Protein AF-A0A6C1QSA9-F1 (afdb_monomer_lite)

Foldseek 3Di:
DPPPDDDDDDDDPPDDQDPPGPCVVVVVVLVVCCVPPQLSVDVPPRHDQAPLVVVVVVVVVVLCQQQPQAPDPVGRPHGNCVVVVHDNVVVVVVVVCVVVDDDECVRDPDDPSVVCSLQQVDDRVVDDDGDDHDPRSND

Secondary structure (DSSP, 8-state):
----PPP-----TTS--STTSTTHHHHHHHHHHHHH-HHHH-TTT---S-HHHHHHHHHHHHHHHHHTSEEETTEEEEEHHHHTT--HHHHHHHHHHHTTS---TTT----HHHHHHHTT-PPPTT--SPPP--GGGG-

Structure (mmCIF, N/CA/C/O backbone):
data_AF-A0A6C1QSA9-F1
#
_entry.id   AF-A0A6C1QSA9-F1
#
loop_
_atom_site.group_PDB
_atom_site.id
_atom_site.type_symbol
_atom_site.label_atom_id
_atom_site.label_alt_id
_atom_site.label_comp_id
_atom_site.label_asym_id
_atom_site.label_entity_id
_atom_site.label_seq_id
_atom_site.pdbx_PDB_ins_code
_atom_site.Cartn_x
_atom_site.Cartn_y
_atom_site.Cartn_z
_atom_site.occupancy
_atom_site.B_iso_or_equiv
_atom_site.auth_seq_id
_atom_site.auth_comp_id
_atom_site.auth_asym_id
_atom_site.auth_atom_id
_atom_site.pdbx_PDB_model_num
ATOM 1 N N . MET A 1 1 ? -13.469 -31.357 -4.393 1.00 41.44 1 MET A N 1
ATOM 2 C CA . MET A 1 1 ? -13.402 -30.783 -3.031 1.00 41.44 1 MET A CA 1
ATOM 3 C C . MET A 1 1 ? -11.932 -30.643 -2.667 1.00 41.44 1 MET A C 1
ATOM 5 O O . MET A 1 1 ? -11.228 -31.644 -2.718 1.00 41.44 1 MET A O 1
ATOM 9 N N . ALA A 1 2 ? -11.431 -29.427 -2.428 1.00 48.50 2 ALA A N 1
ATOM 10 C CA . ALA A 1 2 ? -10.032 -29.232 -2.038 1.00 48.50 2 ALA A CA 1
ATOM 11 C C . ALA A 1 2 ? -9.798 -29.901 -0.673 1.00 48.50 2 ALA A C 1
ATOM 13 O O . ALA A 1 2 ? -10.603 -29.725 0.235 1.00 48.50 2 ALA A O 1
ATOM 14 N N . SER A 1 3 ? -8.733 -30.692 -0.539 1.00 67.19 3 SER A N 1
ATOM 15 C CA . SER A 1 3 ? -8.507 -31.650 0.556 1.00 67.19 3 SER A CA 1
ATOM 16 C C . SER A 1 3 ? -8.324 -31.044 1.958 1.00 67.19 3 SER A C 1
ATOM 18 O O . SER A 1 3 ? -8.014 -31.782 2.886 1.00 67.19 3 SER A O 1
ATOM 20 N N . GLY A 1 4 ? -8.502 -29.730 2.139 1.00 66.38 4 GLY A N 1
ATOM 21 C CA . GLY A 1 4 ? -8.438 -29.061 3.444 1.00 66.38 4 GLY A CA 1
ATOM 22 C C . GLY A 1 4 ? -7.086 -29.172 4.157 1.00 66.38 4 GLY A C 1
ATOM 23 O O . GLY A 1 4 ? -6.997 -28.888 5.347 1.00 66.38 4 GLY A O 1
ATOM 24 N N . ARG A 1 5 ? -6.030 -29.611 3.462 1.00 78.19 5 ARG A N 1
ATOM 25 C CA . ARG A 1 5 ? -4.706 -29.828 4.052 1.00 78.19 5 ARG A CA 1
ATOM 26 C C . ARG A 1 5 ? -3.886 -28.548 3.972 1.00 78.19 5 ARG A C 1
ATOM 28 O O . ARG A 1 5 ? -3.631 -28.038 2.885 1.00 78.19 5 ARG A O 1
ATOM 35 N N . ILE A 1 6 ? -3.464 -28.056 5.131 1.00 82.56 6 ILE A N 1
ATOM 36 C CA . ILE A 1 6 ? -2.491 -26.970 5.256 1.00 82.56 6 ILE A CA 1
ATOM 37 C C . ILE A 1 6 ? -1.098 -27.603 5.231 1.00 82.56 6 ILE A C 1
ATOM 39 O O . ILE A 1 6 ? -0.792 -28.453 6.066 1.00 82.56 6 ILE A O 1
ATOM 43 N N . LEU A 1 7 ? -0.262 -27.198 4.274 1.00 84.12 7 LEU A N 1
ATOM 44 C CA . LEU A 1 7 ? 1.151 -27.564 4.243 1.00 84.12 7 LEU A CA 1
ATOM 45 C C . LEU A 1 7 ? 1.942 -26.501 5.010 1.00 84.12 7 LEU A C 1
ATOM 47 O O . LEU A 1 7 ? 1.934 -25.329 4.641 1.00 84.12 7 LEU A O 1
ATOM 51 N N . HIS A 1 8 ? 2.600 -26.906 6.093 1.00 86.38 8 HIS A N 1
ATOM 52 C CA . HIS A 1 8 ? 3.510 -26.033 6.824 1.00 86.38 8 HIS A CA 1
ATOM 53 C C . HIS A 1 8 ? 4.917 -26.170 6.243 1.00 86.38 8 HIS A C 1
ATOM 55 O O . HIS A 1 8 ? 5.532 -27.231 6.339 1.00 86.38 8 HIS A O 1
ATOM 61 N N . GLU A 1 9 ? 5.428 -25.092 5.656 1.00 86.12 9 GLU A N 1
ATOM 62 C CA . GLU A 1 9 ? 6.791 -25.020 5.135 1.00 86.12 9 GLU A CA 1
ATOM 63 C C . GLU A 1 9 ? 7.651 -24.126 6.032 1.00 86.12 9 GLU A C 1
ATOM 65 O O . GLU A 1 9 ? 7.317 -22.969 6.293 1.00 86.12 9 GLU A O 1
ATOM 70 N N . CYS A 1 10 ? 8.786 -24.648 6.501 1.00 90.06 10 CYS A N 1
ATOM 71 C CA . CYS A 1 10 ? 9.751 -23.887 7.288 1.00 90.06 10 CYS A CA 1
ATOM 72 C C . CYS A 1 10 ? 10.987 -23.568 6.447 1.00 90.06 10 CYS A C 1
ATOM 74 O O . CYS A 1 10 ? 11.691 -24.464 5.989 1.00 90.06 10 CYS A O 1
ATOM 76 N N . THR A 1 11 ? 11.301 -22.283 6.305 1.00 89.12 11 THR A N 1
ATOM 77 C CA . THR A 1 11 ? 12.552 -21.828 5.688 1.00 89.12 11 THR A CA 1
ATOM 78 C C . THR A 1 11 ? 13.518 -21.390 6.786 1.00 89.12 11 THR A C 1
ATOM 80 O O . THR A 1 11 ? 13.187 -20.530 7.602 1.00 89.12 11 THR A O 1
ATOM 83 N N . SER A 1 12 ? 14.718 -21.976 6.826 1.00 89.69 12 SER A N 1
ATOM 84 C CA . SER A 1 12 ? 15.724 -21.621 7.835 1.00 89.69 12 SER A CA 1
ATOM 85 C C . SER A 1 12 ? 16.155 -20.158 7.702 1.00 89.69 12 SER A C 1
ATOM 87 O O . SER A 1 12 ? 16.489 -19.685 6.616 1.00 89.69 12 SER A O 1
ATOM 89 N N . SER A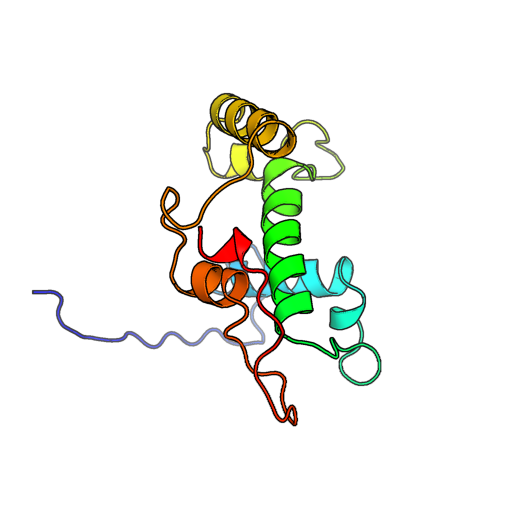 1 13 ? 16.232 -19.454 8.832 1.00 83.62 13 SER A N 1
ATOM 90 C CA . SER A 1 13 ? 16.651 -18.047 8.895 1.00 83.62 13 SER A CA 1
ATOM 91 C C . SER A 1 13 ? 18.109 -17.811 8.485 1.00 83.62 13 SER A C 1
ATOM 93 O O . SER A 1 13 ? 18.489 -16.669 8.223 1.00 83.62 13 SER A O 1
ATOM 95 N N . ARG A 1 14 ? 18.923 -18.876 8.415 1.00 87.62 14 ARG A N 1
ATOM 96 C CA . ARG A 1 14 ? 20.325 -18.834 7.968 1.00 87.62 14 ARG A CA 1
ATOM 97 C C . ARG A 1 14 ? 20.479 -18.926 6.450 1.00 87.62 14 ARG A C 1
ATOM 99 O O . ARG A 1 14 ? 21.577 -18.704 5.948 1.00 87.62 14 ARG A O 1
ATOM 106 N N . GLN A 1 15 ? 19.422 -19.280 5.718 1.00 89.75 15 GLN A N 1
ATOM 107 C CA . GLN A 1 15 ? 19.494 -19.355 4.262 1.00 89.75 15 GLN A CA 1
ATOM 108 C C . GLN A 1 15 ? 19.715 -17.973 3.645 1.00 89.75 15 GLN A C 1
ATOM 110 O O . GLN A 1 15 ? 19.251 -16.950 4.155 1.00 89.75 15 GLN A O 1
ATOM 115 N N . ALA A 1 16 ? 20.410 -17.947 2.508 1.00 89.69 16 ALA A N 1
ATOM 116 C CA . ALA A 1 16 ? 20.663 -16.712 1.785 1.00 89.69 16 ALA A CA 1
ATOM 117 C C . ALA A 1 16 ? 19.339 -16.052 1.356 1.00 89.69 16 ALA A C 1
ATOM 119 O O . ALA A 1 16 ? 18.434 -16.702 0.828 1.00 89.69 16 ALA A O 1
ATOM 120 N N . ARG A 1 17 ? 19.229 -14.734 1.565 1.00 87.19 17 ARG A N 1
ATOM 121 C CA . ARG A 1 17 ? 18.060 -13.926 1.174 1.00 87.19 17 ARG A CA 1
ATOM 122 C C . ARG A 1 17 ? 18.147 -13.529 -0.302 1.00 87.19 17 ARG A C 1
ATOM 124 O O . ARG A 1 17 ? 18.315 -12.356 -0.630 1.00 87.19 17 ARG A O 1
ATOM 131 N N . THR A 1 18 ? 18.090 -14.521 -1.184 1.00 89.75 18 THR A N 1
ATOM 132 C CA . THR A 1 18 ? 18.079 -14.342 -2.644 1.00 89.75 18 THR A CA 1
ATOM 133 C C . THR A 1 18 ? 16.652 -14.420 -3.194 1.00 89.75 18 THR A C 1
ATOM 135 O O . THR A 1 18 ? 15.722 -14.749 -2.462 1.00 89.75 18 THR A O 1
ATOM 138 N N . ALA A 1 19 ? 16.471 -14.137 -4.488 1.00 86.94 19 ALA A N 1
ATOM 139 C CA . ALA A 1 19 ? 15.175 -14.276 -5.164 1.00 86.94 19 ALA A CA 1
ATOM 140 C C . ALA A 1 19 ? 14.643 -15.722 -5.191 1.00 86.94 19 ALA A C 1
ATOM 142 O O . ALA A 1 19 ? 13.444 -15.921 -5.333 1.00 86.94 19 ALA A O 1
ATOM 143 N N . ALA A 1 20 ? 15.523 -16.715 -5.025 1.00 89.81 20 ALA A N 1
ATOM 144 C CA . ALA A 1 20 ? 15.157 -18.129 -4.948 1.00 89.81 20 ALA A CA 1
ATOM 145 C C . ALA A 1 20 ? 14.688 -18.560 -3.545 1.00 89.81 20 ALA A C 1
ATOM 147 O O . ALA A 1 20 ? 14.243 -19.689 -3.364 1.00 89.81 20 ALA A O 1
ATOM 148 N N . ASN A 1 21 ? 14.815 -17.693 -2.536 1.00 91.31 21 ASN A N 1
ATOM 149 C CA . ASN A 1 21 ? 14.353 -17.993 -1.187 1.00 91.31 21 ASN A CA 1
ATOM 150 C C . ASN A 1 21 ? 12.808 -18.001 -1.157 1.00 91.31 21 ASN A C 1
ATOM 152 O O . ASN A 1 21 ? 12.216 -17.016 -1.602 1.00 91.31 21 ASN A O 1
ATOM 156 N N . PRO A 1 22 ? 12.137 -19.023 -0.589 1.00 90.12 22 PRO A N 1
ATOM 157 C CA . PRO A 1 22 ? 10.671 -19.054 -0.501 1.00 90.12 22 PRO A CA 1
ATOM 158 C C . PRO A 1 22 ? 10.073 -17.840 0.230 1.00 90.12 22 PRO A C 1
ATOM 160 O O . PRO A 1 22 ? 8.987 -17.368 -0.093 1.00 90.12 22 PRO A O 1
ATOM 163 N N . LEU A 1 23 ? 10.821 -17.262 1.174 1.00 90.38 23 LEU A N 1
ATOM 164 C CA . LEU A 1 23 ? 10.450 -16.049 1.903 1.00 90.38 23 LEU A CA 1
ATOM 165 C C . LEU A 1 23 ? 10.870 -14.760 1.181 1.00 90.38 23 LEU A C 1
ATOM 167 O O . LEU A 1 23 ? 10.816 -13.685 1.782 1.00 90.38 23 LEU A O 1
ATOM 171 N N . PHE A 1 24 ? 11.340 -14.821 -0.070 1.00 89.62 24 PHE A N 1
ATOM 172 C CA . PHE A 1 24 ? 11.853 -13.654 -0.792 1.00 89.62 24 PHE A CA 1
ATOM 173 C C . PHE A 1 24 ? 10.841 -12.514 -0.820 1.00 89.62 24 PHE A C 1
ATOM 175 O O . PHE A 1 24 ? 11.211 -11.390 -0.501 1.00 89.62 24 PHE A O 1
ATOM 182 N N . VAL A 1 25 ? 9.575 -12.794 -1.136 1.00 85.69 25 VAL A N 1
ATOM 183 C CA . VAL A 1 25 ? 8.525 -11.767 -1.228 1.00 85.69 25 VAL A CA 1
ATOM 184 C C . VAL A 1 25 ? 8.361 -11.038 0.107 1.00 85.69 25 VAL A C 1
ATOM 186 O O . VAL A 1 25 ? 8.413 -9.809 0.145 1.00 85.69 25 VAL A O 1
ATOM 189 N N . ALA A 1 26 ? 8.256 -11.784 1.211 1.00 86.94 26 ALA A N 1
ATOM 190 C CA . ALA A 1 26 ? 8.128 -11.214 2.550 1.00 86.94 26 ALA A CA 1
ATOM 191 C C . ALA A 1 26 ? 9.376 -10.408 2.949 1.00 86.94 26 ALA A C 1
ATOM 193 O O . ALA A 1 26 ? 9.265 -9.260 3.374 1.00 86.94 26 ALA A O 1
ATOM 194 N N . ASN A 1 27 ? 10.570 -10.971 2.743 1.00 89.12 27 ASN A N 1
ATOM 195 C CA . ASN A 1 27 ? 11.844 -10.317 3.052 1.00 89.12 27 ASN A CA 1
ATOM 196 C C . ASN A 1 27 ? 12.070 -9.049 2.217 1.00 89.12 27 ASN A C 1
ATOM 198 O O . ASN A 1 27 ? 12.573 -8.040 2.716 1.00 89.12 27 ASN A O 1
ATOM 202 N N . TYR A 1 28 ? 11.738 -9.109 0.929 1.00 88.81 28 TYR A N 1
ATOM 203 C CA . TYR A 1 28 ? 11.869 -7.997 0.002 1.00 88.81 28 TYR A CA 1
ATOM 204 C C . TYR A 1 28 ? 10.954 -6.859 0.424 1.00 88.81 28 TYR A C 1
ATOM 206 O O . TYR A 1 28 ? 11.406 -5.721 0.541 1.00 88.81 28 TYR A O 1
ATOM 214 N N . PHE A 1 29 ? 9.689 -7.176 0.684 1.00 86.12 29 PHE A N 1
ATOM 215 C CA . PHE A 1 29 ? 8.695 -6.186 1.042 1.00 86.12 29 PHE A CA 1
ATOM 216 C C . PHE A 1 29 ? 8.996 -5.553 2.403 1.00 86.12 29 PHE A C 1
ATOM 218 O O . PHE A 1 29 ? 9.079 -4.331 2.478 1.00 86.12 29 PHE A O 1
ATOM 225 N N . ASP A 1 30 ? 9.310 -6.349 3.432 1.00 88.19 30 ASP A N 1
ATOM 226 C CA . ASP A 1 30 ? 9.772 -5.844 4.734 1.00 88.19 30 ASP A CA 1
ATOM 227 C C . ASP A 1 30 ? 10.959 -4.877 4.582 1.00 88.19 30 ASP A C 1
ATOM 229 O O . ASP A 1 30 ? 10.935 -3.753 5.087 1.00 88.19 30 ASP A O 1
ATOM 233 N N . ARG A 1 31 ? 11.978 -5.261 3.800 1.00 89.50 31 ARG A N 1
ATOM 234 C CA . ARG A 1 31 ? 13.121 -4.385 3.512 1.00 89.50 31 ARG A CA 1
ATOM 235 C C . ARG A 1 31 ? 12.688 -3.063 2.875 1.00 89.50 31 ARG A C 1
ATOM 237 O O . ARG A 1 31 ? 13.251 -2.025 3.219 1.00 89.50 31 ARG A O 1
ATOM 244 N N . GLN A 1 32 ? 11.764 -3.090 1.918 1.00 90.31 32 GLN A N 1
ATOM 245 C CA . GLN A 1 32 ? 11.298 -1.880 1.237 1.00 90.31 32 GLN A CA 1
ATOM 246 C C . GLN A 1 32 ? 10.538 -0.956 2.195 1.00 90.31 32 GLN A C 1
ATOM 248 O O . GLN A 1 32 ? 10.808 0.243 2.210 1.00 90.31 32 GLN A O 1
ATOM 253 N N . LEU A 1 33 ? 9.686 -1.506 3.065 1.00 88.25 33 LEU A N 1
ATOM 254 C CA . LEU A 1 33 ? 8.975 -0.728 4.083 1.00 88.25 33 LEU A CA 1
ATOM 255 C C . LEU A 1 33 ? 9.940 -0.084 5.073 1.00 88.25 33 LEU A C 1
ATOM 257 O O . LEU A 1 33 ? 9.864 1.117 5.309 1.00 88.25 33 LEU A O 1
ATOM 261 N N . ARG A 1 34 ? 10.905 -0.843 5.603 1.00 89.25 34 ARG A N 1
ATOM 262 C CA . ARG A 1 34 ? 11.907 -0.306 6.539 1.00 89.25 34 ARG A CA 1
ATOM 263 C C . ARG A 1 34 ? 12.820 0.741 5.911 1.00 89.25 34 ARG A C 1
ATOM 265 O O . ARG A 1 34 ? 13.394 1.551 6.633 1.00 89.25 34 ARG A O 1
ATOM 272 N N . LYS A 1 35 ? 12.982 0.715 4.587 1.00 88.44 35 LYS A N 1
ATOM 273 C CA . LYS A 1 35 ? 13.749 1.719 3.848 1.00 88.44 35 LYS A CA 1
ATOM 274 C C . LYS A 1 35 ? 12.940 2.997 3.620 1.00 88.44 35 LYS A C 1
ATOM 276 O O . LYS A 1 35 ? 13.476 4.083 3.813 1.00 88.44 35 LYS A O 1
ATOM 281 N N . ASP A 1 36 ? 11.694 2.860 3.178 1.00 88.88 36 ASP A N 1
ATOM 282 C CA . ASP A 1 36 ? 10.926 3.975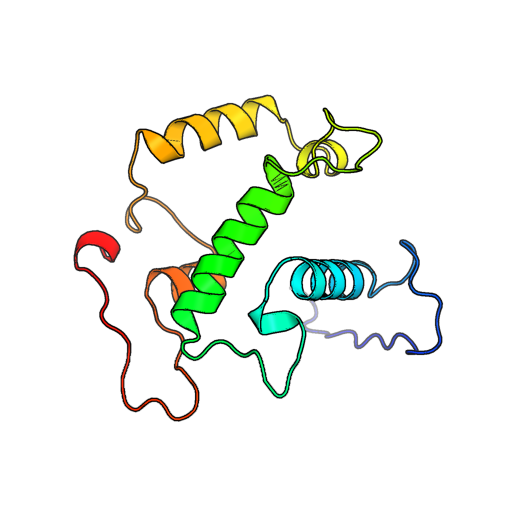 2.620 1.00 88.88 36 ASP A CA 1
ATOM 283 C C . ASP A 1 36 ? 9.942 4.603 3.635 1.00 88.88 36 ASP A C 1
ATOM 285 O O . ASP A 1 36 ? 9.548 5.755 3.465 1.00 88.88 36 ASP A O 1
ATOM 289 N N . LEU A 1 37 ? 9.555 3.890 4.702 1.00 87.62 37 LEU A N 1
ATOM 290 C CA . LEU A 1 37 ? 8.579 4.350 5.700 1.00 87.62 37 LEU A CA 1
ATOM 291 C C . LEU A 1 37 ? 9.231 4.585 7.064 1.00 87.62 37 LEU A C 1
ATOM 293 O O . LEU A 1 37 ? 9.762 3.667 7.689 1.00 87.62 37 LEU A O 1
ATOM 297 N N . LYS A 1 38 ? 9.136 5.822 7.569 1.00 86.44 38 LYS A N 1
ATOM 298 C CA . LYS A 1 38 ? 9.773 6.254 8.825 1.00 86.44 38 LYS A CA 1
ATOM 299 C C . LYS A 1 38 ? 9.348 5.403 10.025 1.00 86.44 38 LYS A C 1
ATOM 301 O O . LYS A 1 38 ? 10.187 5.044 10.847 1.00 86.44 38 LYS A O 1
ATOM 306 N N . GLU A 1 39 ? 8.066 5.072 10.107 1.00 87.50 39 GLU A N 1
ATOM 307 C CA . GLU A 1 39 ? 7.444 4.230 11.132 1.00 87.50 39 GLU A CA 1
ATOM 308 C C . GLU A 1 39 ? 7.883 2.760 11.096 1.00 87.50 39 GLU A C 1
ATOM 310 O O . GLU A 1 39 ? 7.560 2.011 12.008 1.00 87.50 39 GLU A O 1
ATOM 315 N N . CYS A 1 40 ? 8.614 2.339 10.064 1.00 86.56 40 CYS A N 1
ATOM 316 C CA . CYS A 1 40 ? 9.168 0.993 9.965 1.00 86.56 40 CYS A CA 1
ATOM 317 C C . CYS A 1 40 ? 10.685 0.973 10.234 1.00 86.56 40 CYS A C 1
ATOM 319 O O . CYS A 1 40 ? 11.266 -0.097 10.372 1.00 86.56 40 CYS A O 1
ATOM 321 N N . VAL A 1 41 ? 11.356 2.129 10.342 1.00 86.94 41 VAL A N 1
ATOM 322 C CA . VAL A 1 41 ? 12.829 2.190 10.462 1.00 86.94 41 VAL A CA 1
ATOM 323 C C . VAL A 1 41 ? 13.329 1.713 11.833 1.00 86.94 41 VAL A C 1
ATOM 325 O O . VAL A 1 41 ? 14.364 1.054 11.918 1.00 86.94 41 VAL A O 1
ATOM 328 N N . ARG A 1 42 ? 12.642 2.076 12.927 1.00 82.31 42 ARG A N 1
ATOM 329 C CA . ARG A 1 42 ? 13.061 1.763 14.308 1.00 82.31 42 ARG A CA 1
ATOM 330 C C . ARG A 1 42 ? 11.869 1.372 15.162 1.00 82.31 42 ARG A C 1
ATOM 332 O O . ARG A 1 42 ? 11.106 2.242 15.566 1.00 82.31 42 ARG A O 1
ATOM 339 N N . HIS A 1 43 ? 11.790 0.095 15.521 1.00 73.50 43 HIS A N 1
ATOM 340 C CA . HIS A 1 43 ? 10.635 -0.472 16.224 1.00 73.50 43 HIS A CA 1
ATOM 341 C C . HIS A 1 43 ? 10.323 0.203 17.571 1.00 73.50 43 HIS A C 1
ATOM 343 O O . HIS A 1 43 ? 9.172 0.225 17.985 1.00 73.50 43 HIS A O 1
ATOM 349 N N . THR A 1 44 ? 11.324 0.770 18.251 1.00 79.19 44 THR A N 1
ATOM 350 C CA . THR A 1 44 ? 11.158 1.346 19.596 1.00 79.19 44 THR A CA 1
ATOM 351 C C . THR A 1 44 ? 10.821 2.837 19.610 1.00 79.19 44 THR A C 1
ATOM 353 O O . THR A 1 44 ? 10.269 3.321 20.590 1.00 79.19 44 THR A O 1
ATOM 356 N N . VAL A 1 45 ? 11.145 3.585 18.548 1.00 82.62 45 VAL A N 1
ATOM 357 C CA . VAL A 1 45 ? 11.050 5.064 18.540 1.00 82.62 45 VAL A CA 1
ATOM 358 C C . VAL A 1 45 ? 10.158 5.583 17.417 1.00 82.62 45 VAL A C 1
ATOM 360 O O . VAL A 1 45 ? 9.607 6.678 17.501 1.00 82.62 45 VAL A O 1
ATOM 363 N N . CYS A 1 46 ? 10.013 4.821 16.339 1.00 84.25 46 CYS A N 1
ATOM 364 C CA . CYS A 1 46 ? 9.224 5.211 15.186 1.00 84.25 46 CYS A CA 1
ATOM 365 C C . CYS A 1 46 ? 8.157 4.146 14.979 1.00 84.25 46 CYS A C 1
ATOM 367 O O . CYS A 1 46 ? 8.451 3.088 14.446 1.00 84.25 46 CYS A O 1
ATOM 369 N N . PHE A 1 47 ? 6.932 4.431 15.408 1.00 85.69 47 PHE A N 1
ATOM 370 C CA . PHE A 1 47 ? 5.785 3.560 15.191 1.00 85.69 47 PHE A CA 1
ATOM 371 C C . PHE A 1 47 ? 4.560 4.392 14.821 1.00 85.69 47 PHE A C 1
ATOM 373 O O . PHE A 1 47 ? 4.423 5.562 15.193 1.00 85.69 47 PHE A O 1
ATOM 380 N N . GLY A 1 48 ? 3.660 3.783 14.056 1.00 88.00 48 GLY A N 1
ATOM 381 C CA . GLY A 1 48 ? 2.379 4.391 13.746 1.00 88.00 48 GLY A CA 1
ATOM 382 C C . GLY A 1 48 ? 1.492 4.450 14.978 1.00 88.00 48 GLY A C 1
ATOM 383 O O . GLY A 1 48 ? 1.178 3.422 15.564 1.00 88.00 48 GLY A O 1
ATOM 384 N N . ARG A 1 49 ? 1.042 5.650 15.342 1.00 88.56 49 ARG A N 1
ATOM 385 C CA . ARG A 1 49 ? 0.103 5.850 16.460 1.00 88.56 49 ARG A CA 1
ATOM 386 C C . ARG A 1 49 ? -1.330 5.433 16.136 1.00 88.56 49 ARG A C 1
ATOM 388 O O . ARG A 1 49 ? -2.176 5.433 17.016 1.00 88.56 49 ARG A O 1
ATOM 395 N N . ASN A 1 50 ? -1.612 5.174 14.866 1.00 90.75 50 ASN A N 1
ATOM 396 C CA . ASN A 1 50 ? -2.945 4.936 14.349 1.00 90.75 50 ASN A CA 1
ATOM 397 C C . ASN A 1 50 ? -2.851 3.896 13.231 1.00 90.75 50 ASN A C 1
ATOM 399 O O . ASN A 1 50 ? -2.199 4.139 12.208 1.00 90.75 50 ASN A O 1
ATOM 403 N N . VAL A 1 51 ? -3.468 2.735 13.447 1.00 91.31 51 VAL A N 1
ATOM 404 C CA . VAL A 1 51 ? -3.335 1.596 12.533 1.00 91.31 51 VAL A CA 1
ATOM 405 C C . VAL A 1 51 ? -4.004 1.872 11.187 1.00 91.31 51 VAL A C 1
ATOM 407 O O . VAL A 1 51 ? -3.433 1.543 10.151 1.00 91.31 51 VAL A O 1
ATOM 410 N N . ASN A 1 52 ? -5.157 2.549 11.163 1.00 92.31 52 ASN A N 1
ATOM 411 C CA . ASN A 1 52 ? -5.864 2.841 9.916 1.00 92.31 52 ASN A CA 1
ATOM 412 C C . ASN A 1 52 ? -5.049 3.779 9.027 1.00 92.31 52 ASN A C 1
ATOM 414 O O . ASN A 1 52 ? -4.922 3.532 7.834 1.00 92.31 52 ASN A O 1
ATOM 418 N N . ASN A 1 53 ? -4.426 4.807 9.600 1.00 92.12 53 ASN A N 1
ATOM 419 C CA . ASN A 1 53 ? -3.567 5.738 8.869 1.00 92.12 53 ASN A CA 1
ATOM 420 C C . ASN A 1 53 ? -2.312 5.057 8.310 1.00 92.12 53 ASN A C 1
ATOM 422 O O . ASN A 1 53 ? -1.901 5.354 7.187 1.00 92.12 53 ASN A O 1
ATOM 426 N N . VAL A 1 54 ? -1.694 4.149 9.073 1.00 92.38 54 VAL A N 1
ATOM 427 C CA . VAL A 1 54 ? -0.554 3.360 8.574 1.00 92.38 54 VAL A CA 1
ATOM 428 C C . VAL A 1 54 ? -0.993 2.454 7.435 1.00 92.38 54 VAL A C 1
ATOM 430 O O . VAL A 1 54 ? -0.360 2.441 6.383 1.00 92.38 54 VAL A O 1
ATOM 433 N N . MET A 1 55 ? -2.106 1.743 7.597 1.00 92.88 55 MET A N 1
ATOM 434 C CA . MET A 1 55 ? -2.573 0.817 6.572 1.00 92.88 55 MET A CA 1
ATOM 435 C C . MET A 1 55 ? -3.093 1.536 5.322 1.00 92.88 55 MET A C 1
ATOM 437 O O . MET A 1 55 ? -2.876 1.060 4.214 1.00 92.88 55 MET A O 1
ATOM 441 N N . GLN A 1 56 ? -3.680 2.727 5.448 1.00 93.00 56 GLN A N 1
ATOM 442 C CA . GLN A 1 56 ? -4.015 3.572 4.295 1.00 93.00 56 GLN A CA 1
ATOM 443 C C . GLN A 1 56 ? -2.761 4.005 3.533 1.00 93.00 56 GLN A C 1
ATOM 445 O O . GLN A 1 56 ? -2.705 3.903 2.308 1.00 93.00 56 GLN A O 1
ATOM 450 N N . ARG A 1 57 ? -1.719 4.433 4.252 1.00 92.62 57 ARG A N 1
ATOM 451 C CA . ARG A 1 57 ? -0.418 4.750 3.651 1.00 92.62 57 ARG A CA 1
ATOM 452 C C . ARG A 1 57 ? 0.199 3.537 2.970 1.00 92.62 57 ARG A C 1
ATOM 454 O O . ARG A 1 57 ? 0.805 3.683 1.918 1.00 92.62 57 ARG A O 1
ATOM 461 N N . MET A 1 58 ? -0.001 2.350 3.529 1.00 91.50 58 MET A N 1
ATOM 462 C CA . MET A 1 58 ? 0.446 1.099 2.935 1.00 91.50 58 MET A CA 1
ATOM 463 C C . MET A 1 58 ? -0.248 0.794 1.600 1.00 91.50 58 MET A C 1
ATOM 465 O O . MET A 1 58 ? 0.410 0.353 0.659 1.00 91.50 58 MET A O 1
ATOM 469 N N . LEU A 1 59 ? -1.550 1.075 1.474 1.00 92.38 59 LEU A N 1
ATOM 470 C CA . LEU A 1 59 ? -2.255 0.962 0.189 1.00 92.38 59 LEU A CA 1
ATOM 471 C C . LEU A 1 59 ? -1.665 1.915 -0.859 1.00 92.38 59 LEU A C 1
ATOM 473 O O . LEU A 1 59 ? -1.385 1.500 -1.983 1.00 92.38 59 LEU A O 1
ATOM 477 N N . LEU A 1 60 ? -1.406 3.168 -0.473 1.00 92.31 60 LEU A N 1
ATOM 478 C CA . LEU A 1 60 ? -0.752 4.144 -1.351 1.00 92.31 60 LEU A CA 1
ATOM 479 C C . LEU A 1 60 ? 0.680 3.729 -1.703 1.00 92.31 60 LEU A C 1
ATOM 481 O O . LEU A 1 60 ? 1.104 3.885 -2.845 1.00 92.31 60 LEU A O 1
ATOM 485 N N . TYR A 1 61 ? 1.415 3.160 -0.748 1.00 92.62 61 TYR A N 1
ATOM 486 C CA . TYR A 1 61 ? 2.760 2.648 -0.975 1.00 92.62 61 TYR A CA 1
ATOM 487 C C . TYR A 1 61 ? 2.757 1.496 -1.978 1.00 92.62 61 TYR A C 1
ATOM 489 O O . TYR A 1 61 ? 3.580 1.499 -2.884 1.00 92.62 61 TYR A O 1
ATOM 497 N N . ARG A 1 62 ? 1.821 0.542 -1.869 1.00 91.62 62 ARG A N 1
ATOM 498 C CA . ARG A 1 62 ? 1.660 -0.547 -2.849 1.00 91.62 62 ARG A CA 1
ATOM 499 C C . ARG A 1 62 ? 1.415 0.002 -4.254 1.00 91.62 62 ARG A C 1
ATOM 501 O O . ARG A 1 62 ? 2.079 -0.435 -5.188 1.00 91.62 62 ARG A O 1
ATOM 508 N N . LEU A 1 63 ? 0.516 0.981 -4.390 1.00 92.88 63 LEU A N 1
ATOM 509 C CA . LEU A 1 63 ? 0.244 1.659 -5.662 1.00 92.88 63 LEU A CA 1
ATOM 510 C C . LEU A 1 63 ? 1.511 2.330 -6.220 1.00 92.88 63 LEU A C 1
ATOM 512 O O . LEU A 1 63 ? 1.894 2.084 -7.361 1.00 92.88 63 LEU A O 1
ATOM 516 N N . TYR A 1 64 ? 2.188 3.140 -5.403 1.00 93.31 64 TYR A N 1
ATOM 517 C CA . TYR A 1 64 ? 3.404 3.855 -5.789 1.00 93.31 64 TYR A CA 1
ATOM 518 C C . TYR A 1 64 ? 4.550 2.907 -6.164 1.00 93.31 64 TYR A C 1
ATOM 520 O O . TYR A 1 64 ? 5.154 3.042 -7.227 1.00 93.31 64 TYR A O 1
ATOM 528 N N . HIS A 1 65 ? 4.848 1.942 -5.294 1.00 92.06 65 HIS A N 1
ATOM 529 C CA . HIS A 1 65 ? 5.931 0.984 -5.477 1.00 92.06 65 HIS A CA 1
ATOM 530 C C . HIS A 1 65 ? 5.730 0.172 -6.748 1.00 92.06 65 HIS A C 1
ATOM 532 O O . HIS A 1 65 ? 6.685 -0.026 -7.488 1.00 92.06 65 HIS A O 1
ATOM 538 N N . ASN A 1 66 ? 4.497 -0.265 -7.006 1.00 92.81 66 ASN A N 1
ATOM 539 C CA . ASN A 1 66 ? 4.231 -1.089 -8.166 1.00 92.81 66 ASN A CA 1
ATOM 540 C C . ASN A 1 66 ? 4.226 -0.281 -9.460 1.00 92.81 66 ASN A C 1
ATOM 542 O O . ASN A 1 66 ? 4.810 -0.760 -10.415 1.00 92.81 66 ASN A O 1
ATOM 546 N N . HIS A 1 67 ? 3.629 0.917 -9.487 1.00 93.69 67 HIS A N 1
ATOM 547 C CA . HIS A 1 67 ? 3.266 1.577 -10.751 1.00 93.69 67 HIS A CA 1
ATOM 548 C C . HIS A 1 67 ? 3.916 2.940 -11.010 1.00 93.69 67 HIS A C 1
ATOM 550 O O . HIS A 1 67 ? 3.736 3.510 -12.080 1.00 93.69 67 HIS A O 1
ATOM 556 N N . TYR A 1 68 ? 4.661 3.496 -10.053 1.00 92.06 68 TYR A N 1
ATOM 557 C CA . TYR A 1 68 ? 5.351 4.784 -10.219 1.00 92.06 68 TYR A CA 1
ATOM 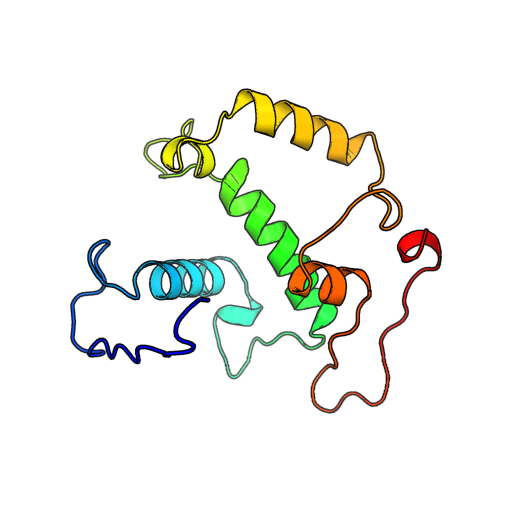558 C C . TYR A 1 68 ? 6.858 4.660 -10.007 1.00 92.06 68 TYR A C 1
ATOM 560 O O . TYR A 1 68 ? 7.645 5.329 -10.677 1.00 92.06 68 TYR A O 1
ATOM 568 N N . LYS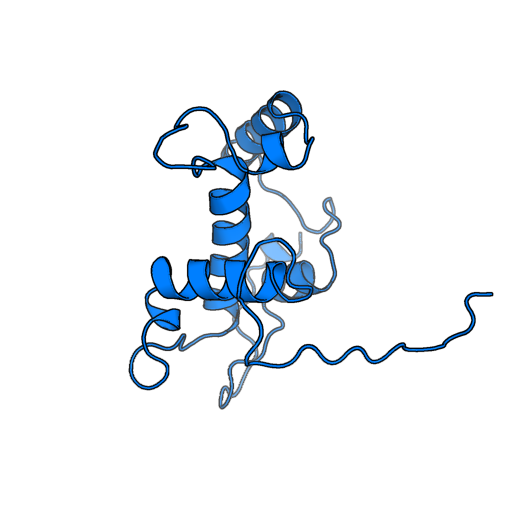 A 1 69 ? 7.281 3.817 -9.062 1.00 91.12 69 LYS A N 1
ATOM 569 C CA . LYS A 1 69 ? 8.693 3.588 -8.762 1.00 91.12 69 LYS A CA 1
ATOM 570 C C . LYS A 1 69 ? 9.328 2.736 -9.862 1.00 91.12 69 LYS A C 1
ATOM 572 O O . LYS A 1 69 ? 8.822 1.670 -10.207 1.00 91.12 69 LYS A O 1
ATOM 577 N N . ALA A 1 70 ? 10.478 3.179 -10.366 1.00 92.62 70 ALA A N 1
ATOM 578 C CA . ALA A 1 70 ? 11.276 2.377 -11.284 1.00 92.62 70 ALA A CA 1
ATOM 579 C C . ALA A 1 70 ? 11.697 1.051 -10.628 1.00 92.62 70 ALA A C 1
ATOM 581 O O . ALA A 1 70 ? 12.179 1.038 -9.490 1.00 92.62 70 ALA A O 1
ATOM 582 N N . TYR A 1 71 ? 11.590 -0.047 -11.378 1.00 90.19 71 TYR A N 1
ATOM 583 C CA . TYR A 1 71 ? 11.940 -1.400 -10.947 1.00 90.19 71 TYR A CA 1
ATOM 584 C C . TYR A 1 71 ? 13.386 -1.478 -10.441 1.00 90.19 71 TYR A C 1
ATOM 586 O O . TYR A 1 71 ? 13.693 -2.110 -9.424 1.00 90.19 71 TYR A O 1
ATOM 594 N N . ARG A 1 72 ? 14.304 -0.796 -11.137 1.00 87.44 72 ARG A N 1
ATOM 595 C CA . ARG A 1 72 ? 15.699 -0.627 -10.721 1.00 87.44 72 ARG A CA 1
ATOM 596 C C . ARG A 1 72 ? 16.159 0.784 -11.032 1.00 87.44 72 ARG A C 1
ATOM 598 O O . ARG A 1 72 ? 15.834 1.332 -12.073 1.00 87.44 72 ARG A O 1
ATOM 605 N N . HIS A 1 73 ? 17.032 1.328 -10.189 1.00 85.69 73 HIS A N 1
ATOM 606 C CA . HIS A 1 73 ? 17.614 2.655 -10.416 1.00 85.69 73 HIS A CA 1
ATOM 607 C C . HIS A 1 73 ? 18.330 2.774 -11.776 1.00 85.69 73 HIS A C 1
ATOM 609 O O . HIS A 1 73 ? 18.229 3.796 -12.439 1.00 85.69 73 HIS A O 1
ATOM 615 N N . ARG A 1 74 ? 18.991 1.698 -12.230 1.00 91.62 74 ARG A N 1
ATOM 616 C CA . ARG A 1 74 ? 19.646 1.627 -13.551 1.00 91.62 74 ARG A CA 1
ATOM 617 C C . ARG A 1 74 ? 18.677 1.414 -14.725 1.00 91.62 74 ARG A C 1
ATOM 619 O O . ARG A 1 74 ? 19.126 1.350 -15.860 1.00 91.62 74 ARG A O 1
ATOM 626 N N . ARG A 1 75 ? 17.382 1.236 -14.457 1.00 88.69 75 ARG A N 1
ATOM 627 C CA . ARG A 1 75 ? 16.324 1.001 -15.449 1.00 88.69 75 ARG A CA 1
ATOM 628 C C . ARG A 1 75 ? 15.126 1.903 -15.129 1.00 88.69 75 ARG A C 1
ATOM 630 O O . ARG A 1 75 ? 14.107 1.412 -14.652 1.00 88.69 75 ARG A O 1
ATOM 637 N N . PRO A 1 76 ? 15.270 3.226 -15.312 1.00 88.94 76 PRO A N 1
ATOM 638 C CA . PRO A 1 76 ? 14.311 4.209 -14.808 1.00 88.94 76 PRO A CA 1
ATOM 639 C C . PRO A 1 76 ? 12.943 4.156 -15.501 1.00 88.94 76 PRO A C 1
ATOM 641 O O . PRO A 1 76 ? 11.968 4.645 -14.943 1.00 88.94 76 PRO A O 1
ATOM 644 N N . THR A 1 77 ? 12.870 3.576 -16.699 1.00 88.12 77 THR A N 1
ATOM 645 C CA . THR A 1 77 ? 11.643 3.462 -17.498 1.00 88.12 77 THR A CA 1
ATOM 646 C C . THR A 1 77 ? 10.844 2.197 -17.199 1.00 88.12 77 THR A C 1
ATOM 648 O O . THR A 1 77 ? 9.639 2.169 -17.423 1.00 88.12 77 THR A O 1
ATOM 651 N N . GLU A 1 78 ? 11.495 1.149 -16.693 1.00 92.38 78 GLU A N 1
ATOM 652 C CA . GLU A 1 78 ? 10.835 -0.108 -16.355 1.00 92.38 78 GLU A CA 1
ATOM 653 C C . GLU A 1 78 ? 10.213 -0.000 -14.966 1.00 92.38 78 GLU A C 1
ATOM 655 O O . GLU A 1 78 ? 10.879 0.402 -14.009 1.00 92.38 78 GLU A O 1
ATOM 660 N N . ARG A 1 79 ? 8.953 -0.406 -14.838 1.00 93.12 79 ARG A N 1
ATOM 661 C CA . ARG A 1 79 ? 8.216 -0.390 -13.573 1.00 93.12 79 ARG A CA 1
ATOM 662 C C . ARG A 1 79 ? 7.936 -1.816 -13.098 1.00 93.12 79 ARG A C 1
ATOM 664 O O . ARG A 1 79 ? 8.174 -2.786 -13.826 1.00 93.12 79 ARG A O 1
ATOM 671 N N . HIS A 1 80 ? 7.539 -1.966 -11.839 1.00 92.50 80 HIS A N 1
ATOM 672 C CA . HIS A 1 80 ? 7.400 -3.288 -11.226 1.00 92.50 80 HIS A CA 1
ATOM 673 C C . HIS A 1 80 ? 6.292 -4.119 -11.884 1.00 92.50 80 HIS A C 1
ATOM 675 O O . HIS A 1 80 ? 6.445 -5.333 -12.003 1.00 92.50 80 HIS A O 1
ATOM 681 N N . GLU A 1 81 ? 5.216 -3.485 -12.351 1.00 93.62 81 GLU A N 1
ATOM 682 C CA . GLU A 1 81 ? 4.127 -4.166 -13.048 1.00 93.62 81 GLU A CA 1
ATOM 683 C C . GLU A 1 81 ? 4.578 -4.781 -14.380 1.00 93.62 81 GLU A C 1
ATOM 685 O O . GLU A 1 81 ? 4.178 -5.899 -14.696 1.00 93.62 81 GLU A O 1
ATOM 690 N N . SER A 1 82 ? 5.483 -4.122 -15.114 1.00 90.88 82 SER A N 1
ATOM 691 C CA . SER A 1 82 ? 5.984 -4.627 -16.399 1.00 90.88 82 SER A CA 1
ATOM 692 C C . SER A 1 82 ? 6.746 -5.941 -16.218 1.00 90.88 82 SER A C 1
ATOM 694 O O . SER A 1 82 ? 6.576 -6.883 -16.985 1.00 90.88 82 SER A O 1
ATOM 696 N N . TRP A 1 83 ? 7.540 -6.041 -15.150 1.00 90.19 83 TRP A N 1
ATOM 697 C CA . TRP A 1 83 ? 8.250 -7.271 -14.786 1.00 90.19 83 TRP A CA 1
ATOM 698 C C . TRP A 1 83 ? 7.339 -8.372 -14.253 1.00 90.19 83 TRP A C 1
ATOM 700 O O . TRP A 1 83 ? 7.701 -9.544 -14.311 1.00 90.19 83 TRP A O 1
ATOM 710 N N . ALA A 1 84 ? 6.166 -8.004 -13.745 1.00 90.12 84 ALA A N 1
ATOM 711 C CA . ALA A 1 84 ? 5.125 -8.949 -13.369 1.00 90.12 84 ALA A CA 1
ATOM 712 C C . ALA A 1 84 ? 4.288 -9.422 -14.576 1.00 90.12 84 ALA A C 1
ATOM 714 O O . ALA A 1 84 ? 3.361 -10.205 -14.388 1.00 90.12 84 ALA A O 1
ATOM 715 N N . GLY A 1 85 ? 4.594 -8.959 -15.797 1.00 93.81 85 GLY A N 1
ATOM 716 C CA . GLY A 1 85 ? 3.841 -9.292 -17.009 1.00 93.81 85 GLY A CA 1
ATOM 717 C C . GLY A 1 85 ? 2.492 -8.577 -17.115 1.00 93.81 85 GLY A C 1
ATOM 718 O O . GLY A 1 85 ? 1.618 -9.028 -17.851 1.00 93.81 85 GLY A O 1
ATOM 719 N N . ILE A 1 86 ? 2.300 -7.485 -16.371 1.00 94.31 86 ILE A N 1
ATOM 720 C CA . ILE A 1 86 ? 1.082 -6.672 -16.412 1.00 94.31 86 ILE A CA 1
ATOM 721 C C . ILE A 1 86 ? 1.224 -5.621 -17.518 1.00 94.31 86 ILE A C 1
ATOM 723 O O . ILE A 1 86 ? 2.267 -4.976 -17.643 1.00 94.31 86 ILE A O 1
ATOM 727 N N . ASP A 1 87 ? 0.156 -5.420 -18.291 1.00 93.88 87 ASP A N 1
ATOM 728 C CA . ASP A 1 87 ? 0.097 -4.376 -19.314 1.00 93.88 87 ASP A CA 1
ATOM 729 C C . ASP A 1 87 ? 0.162 -2.971 -18.687 1.00 93.88 87 ASP A C 1
ATOM 731 O O . ASP A 1 87 ? -0.745 -2.533 -17.972 1.00 93.88 87 ASP A O 1
ATOM 735 N N . GLY A 1 88 ? 1.250 -2.255 -18.976 1.00 91.38 88 GLY A N 1
ATOM 736 C CA . GLY A 1 88 ? 1.476 -0.896 -18.493 1.00 91.38 88 GLY A CA 1
ATOM 737 C C . GLY A 1 88 ? 0.472 0.116 -19.049 1.00 91.38 88 GLY A C 1
ATOM 738 O O . GLY A 1 88 ? 0.081 1.023 -18.319 1.00 91.38 88 GLY A O 1
ATOM 739 N N . ALA A 1 89 ? -0.008 -0.059 -20.285 1.00 93.19 89 ALA A N 1
ATOM 740 C CA . ALA A 1 89 ? -0.984 0.854 -20.882 1.00 93.19 89 ALA A CA 1
ATOM 741 C C . ALA A 1 89 ? -2.335 0.762 -20.162 1.00 93.19 89 ALA A C 1
ATOM 743 O O . ALA A 1 89 ? -2.943 1.781 -19.822 1.00 93.19 89 ALA A O 1
ATOM 744 N N . TRP A 1 90 ? -2.766 -0.464 -19.849 1.00 94.00 90 TRP A N 1
ATOM 745 C CA . TRP A 1 90 ? -3.939 -0.705 -19.015 1.00 94.00 90 TRP A CA 1
ATOM 746 C C . TRP A 1 90 ? -3.805 -0.032 -17.644 1.00 94.00 90 TRP A C 1
ATOM 748 O O . TRP A 1 90 ? -4.737 0.646 -17.202 1.00 94.00 90 TRP A O 1
ATOM 758 N N . VAL A 1 91 ? -2.650 -0.172 -16.981 1.00 94.00 91 VAL A N 1
ATOM 759 C CA . VAL A 1 91 ? -2.379 0.479 -15.688 1.00 94.00 91 VAL A CA 1
ATOM 760 C C . VAL A 1 91 ? -2.452 1.999 -15.810 1.00 94.00 91 VAL A C 1
ATOM 762 O O . VAL A 1 91 ? -3.161 2.629 -15.024 1.00 94.00 91 VAL A O 1
ATOM 765 N N . ASP A 1 92 ? -1.779 2.585 -16.798 1.00 93.44 92 ASP A N 1
ATOM 766 C CA . ASP A 1 92 ? -1.721 4.035 -16.996 1.00 93.44 92 ASP A CA 1
ATOM 767 C C . ASP A 1 92 ? -3.122 4.629 -17.223 1.00 93.44 92 ASP A C 1
ATOM 769 O O . ASP A 1 92 ? -3.467 5.656 -16.629 1.00 93.44 92 ASP A O 1
ATOM 773 N N . GLU A 1 93 ? -3.985 3.943 -17.982 1.00 93.38 93 GLU A N 1
ATOM 774 C CA . GLU A 1 93 ? -5.389 4.334 -18.158 1.00 93.38 93 GLU A CA 1
ATOM 775 C C . GLU A 1 93 ? -6.147 4.364 -16.815 1.00 93.38 93 GLU A C 1
ATOM 777 O O . GLU A 1 93 ? -6.904 5.300 -16.534 1.00 93.38 93 GLU A O 1
ATOM 782 N N . ARG A 1 94 ? -5.936 3.366 -15.943 1.00 91.69 94 ARG A N 1
ATOM 783 C CA . ARG A 1 94 ? -6.585 3.313 -14.618 1.00 91.69 94 ARG A CA 1
ATOM 784 C C . ARG A 1 94 ? -6.031 4.385 -13.683 1.00 91.69 94 ARG A C 1
ATOM 786 O O . ARG A 1 94 ? -6.813 5.031 -12.984 1.00 91.69 94 ARG A O 1
ATOM 793 N N . LEU A 1 95 ? -4.721 4.622 -13.692 1.00 92.44 95 LEU A N 1
ATOM 794 C CA . LEU A 1 95 ? -4.093 5.676 -12.893 1.00 92.44 95 LEU A CA 1
ATOM 795 C C . LEU A 1 95 ? -4.589 7.067 -13.301 1.00 92.44 95 LEU A C 1
ATOM 797 O O . LEU A 1 95 ? -4.903 7.884 -12.433 1.00 92.44 95 LEU A O 1
ATOM 801 N N . ALA A 1 96 ? -4.760 7.322 -14.602 1.00 92.38 96 ALA A N 1
ATOM 802 C CA . ALA A 1 96 ? -5.302 8.584 -15.105 1.00 92.38 96 ALA A CA 1
ATOM 803 C C . ALA A 1 96 ? -6.727 8.874 -14.593 1.00 92.38 96 ALA A C 1
ATOM 805 O O . ALA A 1 96 ? -7.129 10.037 -14.488 1.00 92.38 96 ALA A O 1
ATOM 806 N N . ARG A 1 97 ? -7.494 7.834 -14.237 1.00 90.38 97 ARG A N 1
ATOM 807 C CA . ARG A 1 97 ? -8.840 7.971 -13.662 1.00 90.38 97 ARG A CA 1
ATOM 808 C C . ARG A 1 97 ? -8.827 8.355 -12.185 1.00 90.38 97 ARG A C 1
ATOM 810 O O . ARG A 1 97 ? -9.779 9.007 -11.771 1.00 90.38 97 ARG A O 1
ATOM 817 N N . LEU A 1 98 ? -7.786 8.025 -11.413 1.00 87.62 98 LEU A N 1
ATOM 818 C CA . LEU A 1 98 ? -7.736 8.278 -9.961 1.00 87.62 98 LEU A CA 1
ATOM 819 C C . LEU A 1 98 ? -7.905 9.759 -9.601 1.00 87.62 98 LEU A C 1
ATOM 821 O O . LEU A 1 98 ? -8.541 10.087 -8.603 1.00 87.62 98 LEU A O 1
ATOM 825 N N . TYR A 1 99 ? -7.362 10.653 -10.428 1.00 82.69 99 TYR A N 1
ATOM 826 C CA . TYR A 1 99 ? -7.443 12.101 -10.212 1.00 82.69 99 TYR A CA 1
ATOM 827 C C . TYR A 1 99 ? -8.690 12.748 -10.826 1.00 82.69 99 TYR A C 1
ATOM 829 O O . TYR A 1 99 ? -8.954 13.920 -10.578 1.00 82.69 99 TYR A O 1
ATOM 837 N N . ARG A 1 100 ? -9.456 12.001 -11.629 1.00 90.31 100 ARG A N 1
ATOM 838 C CA . ARG A 1 100 ? -10.670 12.492 -12.304 1.00 90.31 100 ARG A CA 1
ATOM 839 C C . ARG A 1 100 ? -11.942 11.980 -11.643 1.00 90.31 100 ARG A C 1
ATOM 841 O O . ARG A 1 100 ? -12.940 12.687 -11.583 1.00 90.31 100 ARG A O 1
ATOM 848 N N . TRP A 1 101 ? -11.905 10.748 -11.149 1.00 88.56 101 TRP A N 1
ATOM 849 C CA . TRP A 1 101 ? -13.062 10.032 -10.642 1.00 88.56 101 TRP A CA 1
ATOM 850 C C . TRP A 1 101 ? -12.793 9.543 -9.230 1.00 88.56 101 TRP A C 1
ATOM 852 O O . TRP A 1 101 ? -11.780 8.904 -8.955 1.00 88.56 101 TRP A O 1
ATOM 862 N N . ARG A 1 102 ? -13.746 9.799 -8.336 1.00 86.94 102 ARG A N 1
ATOM 863 C CA . ARG A 1 102 ? -13.720 9.248 -6.985 1.00 86.94 102 ARG A CA 1
ATOM 864 C C . ARG A 1 102 ? -14.226 7.799 -7.016 1.00 86.94 102 ARG A C 1
ATOM 866 O O . ARG A 1 102 ? -15.356 7.584 -7.456 1.00 86.94 102 ARG A O 1
ATOM 873 N N . PRO A 1 103 ? -13.443 6.816 -6.541 1.00 86.88 103 PRO A N 1
ATOM 874 C CA . PRO A 1 103 ? -13.957 5.471 -6.325 1.00 86.88 103 PRO A CA 1
ATOM 875 C C . PRO A 1 103 ? -14.962 5.460 -5.164 1.00 86.88 103 PRO A C 1
ATOM 877 O O . PRO A 1 103 ? -14.755 6.122 -4.145 1.00 86.88 103 PRO A O 1
ATOM 880 N N . PHE A 1 104 ? -16.038 4.695 -5.335 1.00 89.25 104 PHE A N 1
ATOM 881 C CA . PHE A 1 104 ? -17.086 4.460 -4.339 1.00 89.25 104 PHE A CA 1
ATOM 882 C C . PHE A 1 104 ? -17.119 2.980 -3.974 1.00 89.25 104 PHE A C 1
ATOM 884 O O . PHE A 1 104 ? -16.891 2.129 -4.842 1.00 89.25 104 PHE A O 1
ATOM 891 N N . LEU A 1 105 ? -17.417 2.673 -2.711 1.00 89.38 105 LEU A N 1
ATOM 892 C CA . LEU A 1 105 ? -17.432 1.293 -2.225 1.00 89.38 105 LEU A CA 1
ATOM 893 C C . LEU A 1 105 ? -18.610 0.514 -2.819 1.00 89.38 105 LEU A C 1
ATOM 895 O O . LEU A 1 105 ? -18.507 -0.688 -3.024 1.00 89.38 105 LEU A O 1
ATOM 899 N N . SER A 1 106 ? -19.704 1.199 -3.156 1.00 87.62 106 SER A N 1
ATOM 900 C CA . SER A 1 106 ? -20.833 0.609 -3.888 1.00 87.62 106 SER A CA 1
ATOM 901 C C . SER A 1 106 ? -20.494 0.186 -5.323 1.00 87.62 106 SER A C 1
ATOM 903 O O . SER A 1 106 ? -21.224 -0.600 -5.920 1.00 87.62 106 SER A O 1
ATOM 905 N N . ARG A 1 107 ? -19.401 0.710 -5.894 1.00 88.19 107 ARG A N 1
ATOM 906 C CA . ARG A 1 107 ? -18.993 0.496 -7.296 1.00 88.19 107 ARG A CA 1
ATOM 907 C C . ARG A 1 107 ? -17.640 -0.194 -7.438 1.00 88.19 107 ARG A C 1
ATOM 909 O O . ARG A 1 107 ? -17.169 -0.385 -8.555 1.00 88.19 107 ARG A O 1
ATOM 916 N N . THR A 1 108 ? -16.997 -0.512 -6.320 1.00 87.12 108 THR A N 1
ATOM 917 C CA . THR A 1 108 ? -15.684 -1.154 -6.273 1.00 87.12 108 THR A CA 1
ATOM 918 C C . THR A 1 108 ? -15.742 -2.269 -5.254 1.00 87.12 108 THR A C 1
ATOM 920 O O . THR A 1 108 ? -16.154 -2.042 -4.120 1.00 87.12 108 THR A O 1
ATOM 923 N N . GLU A 1 109 ? -15.275 -3.450 -5.630 1.00 89.00 109 GLU A N 1
ATOM 924 C CA . GLU A 1 109 ? -15.177 -4.582 -4.719 1.00 89.00 109 GLU A CA 1
ATOM 925 C C . GLU A 1 109 ? -13.712 -4.773 -4.293 1.00 89.00 109 GLU A C 1
ATOM 927 O O . GLU A 1 109 ? -12.956 -5.478 -4.963 1.00 89.00 109 GLU A O 1
ATOM 932 N N . PRO A 1 110 ? -13.244 -4.085 -3.231 1.00 90.81 110 PRO A N 1
ATOM 933 C CA . PRO A 1 110 ? -11.910 -4.319 -2.703 1.00 90.81 110 PRO A CA 1
ATOM 934 C C . PRO A 1 110 ? -11.844 -5.685 -2.021 1.00 90.81 110 PRO A C 1
ATOM 936 O O . PRO A 1 110 ? -12.813 -6.131 -1.402 1.00 90.81 110 PRO A O 1
ATOM 939 N N . ILE A 1 111 ? -10.660 -6.298 -2.045 1.00 93.69 111 ILE A N 1
ATOM 940 C CA . ILE A 1 111 ? -10.372 -7.461 -1.201 1.00 93.69 111 ILE A CA 1
ATOM 941 C C . ILE A 1 111 ? -10.637 -7.128 0.272 1.00 93.69 111 ILE A C 1
ATOM 943 O O . ILE A 1 111 ? -10.514 -5.973 0.687 1.00 93.69 111 ILE A O 1
ATOM 947 N N . GLU A 1 112 ? -10.960 -8.137 1.080 1.00 93.62 112 GLU A N 1
ATOM 948 C CA . GLU A 1 112 ? -11.417 -7.921 2.460 1.00 93.62 112 GLU A CA 1
ATOM 949 C C . GLU A 1 112 ? -10.428 -7.100 3.302 1.00 93.62 112 GLU A C 1
ATOM 951 O O . GLU A 1 112 ? -10.836 -6.199 4.034 1.00 93.62 112 GLU A O 1
ATOM 956 N N . THR A 1 113 ? -9.120 -7.320 3.151 1.00 92.50 113 THR A N 1
ATOM 957 C CA . THR A 1 113 ? -8.106 -6.525 3.861 1.00 92.50 113 THR A CA 1
ATOM 958 C C . THR A 1 113 ? -8.163 -5.045 3.488 1.00 92.50 113 THR A C 1
ATOM 960 O O . THR A 1 113 ? -8.126 -4.180 4.361 1.00 92.50 113 THR A O 1
ATOM 963 N N . ASP A 1 114 ? -8.313 -4.735 2.202 1.00 94.19 114 ASP A N 1
ATOM 964 C CA . ASP A 1 114 ? -8.360 -3.358 1.710 1.00 94.19 114 ASP A CA 1
ATOM 965 C C . ASP A 1 114 ? -9.716 -2.716 2.066 1.00 94.19 114 ASP A C 1
ATOM 967 O O . ASP A 1 114 ? -9.772 -1.534 2.414 1.00 94.19 114 ASP A O 1
ATOM 971 N N . ARG A 1 115 ? -10.799 -3.510 2.108 1.00 94.19 115 ARG A N 1
ATOM 972 C CA . ARG A 1 115 ? -12.120 -3.103 2.615 1.00 94.19 115 ARG A CA 1
ATOM 973 C C . ARG A 1 115 ? -12.067 -2.704 4.089 1.00 94.19 115 ARG A C 1
ATOM 975 O O . ARG A 1 115 ? -12.682 -1.707 4.473 1.00 94.19 115 ARG A O 1
ATOM 982 N N . GLN A 1 116 ? -11.337 -3.447 4.923 1.00 93.75 116 GLN A N 1
ATOM 983 C CA . GLN A 1 116 ? -11.153 -3.109 6.338 1.00 93.75 116 GLN A CA 1
ATOM 984 C C . GLN A 1 116 ? -10.436 -1.774 6.515 1.00 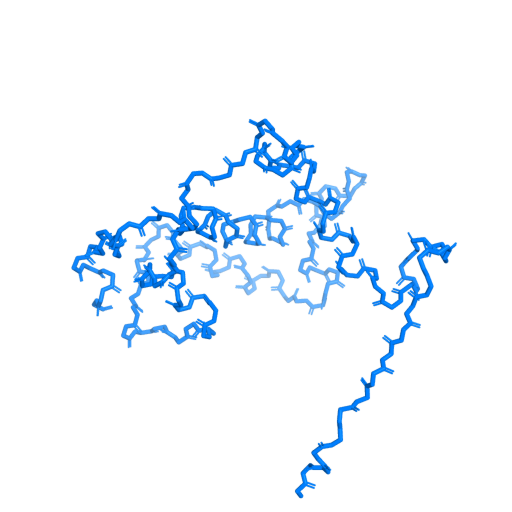93.75 116 GLN A C 1
ATOM 986 O O . GLN A 1 116 ? -10.853 -0.967 7.345 1.00 93.75 116 GLN A O 1
ATOM 991 N N . VAL A 1 117 ? -9.408 -1.513 5.707 1.00 93.94 117 VAL A N 1
ATOM 992 C CA . VAL A 1 117 ? -8.675 -0.240 5.720 1.00 93.94 117 VAL A CA 1
ATOM 993 C C . VAL A 1 117 ? -9.548 0.912 5.216 1.00 93.94 117 VAL A C 1
ATOM 995 O O . VAL A 1 117 ? -9.577 1.978 5.834 1.00 93.94 117 VAL A O 1
ATOM 998 N N . TRP A 1 118 ? -10.298 0.700 4.132 1.00 92.94 118 TRP A N 1
ATOM 999 C CA . TRP A 1 118 ? -11.228 1.685 3.571 1.00 92.94 118 TRP A CA 1
ATOM 1000 C C . TRP A 1 118 ? -12.279 2.122 4.595 1.00 92.94 118 TRP A C 1
ATOM 1002 O O . TRP A 1 118 ? -12.490 3.312 4.818 1.00 92.94 118 TRP A O 1
ATOM 1012 N N . LEU A 1 119 ? -12.902 1.148 5.261 1.00 93.00 119 LEU A N 1
ATOM 1013 C CA . LEU A 1 119 ? -13.940 1.361 6.271 1.00 93.00 119 LEU A CA 1
ATOM 1014 C C . LEU A 1 119 ? -13.385 1.687 7.666 1.00 93.00 119 LEU A C 1
ATOM 1016 O O . LEU A 1 119 ? -14.154 1.746 8.623 1.00 93.00 119 LEU A O 1
ATOM 1020 N N . ARG A 1 120 ? -12.065 1.872 7.789 1.00 92.81 120 ARG A N 1
ATOM 1021 C CA . ARG A 1 120 ? -11.349 2.141 9.045 1.00 92.81 120 ARG A CA 1
ATOM 1022 C C . ARG A 1 120 ? -11.703 1.170 10.183 1.00 92.81 120 ARG A C 1
ATOM 1024 O O . ARG A 1 120 ? -11.885 1.564 11.333 1.00 92.81 120 ARG A O 1
ATOM 1031 N N . LYS A 1 121 ? -11.842 -0.116 9.854 1.00 91.75 121 LYS A N 1
ATOM 1032 C CA . LYS A 1 121 ? -12.262 -1.173 10.790 1.00 91.75 121 LYS A CA 1
ATOM 1033 C C . LYS A 1 121 ? -11.150 -1.646 11.722 1.00 91.75 121 LYS A C 1
ATOM 1035 O O . LYS A 1 121 ? -11.439 -2.370 12.673 1.00 91.75 121 LYS A O 1
ATOM 1040 N N . LEU A 1 122 ? -9.899 -1.288 11.443 1.00 91.38 122 LEU A N 1
ATOM 1041 C CA . LEU A 1 122 ? -8.764 -1.747 12.231 1.00 91.38 122 LEU A CA 1
ATOM 1042 C C . LEU A 1 122 ? -8.730 -1.002 13.567 1.00 91.38 122 LEU A C 1
ATOM 1044 O O . LEU A 1 122 ? -8.917 0.213 13.619 1.00 91.38 122 LEU A O 1
ATOM 1048 N N . VAL A 1 123 ? -8.496 -1.733 14.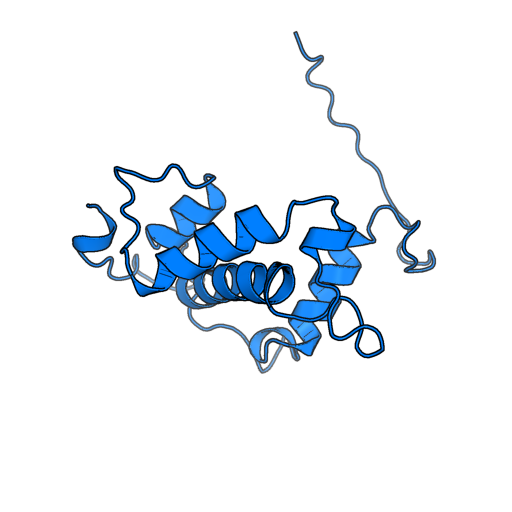653 1.00 90.12 123 VAL A N 1
ATOM 1049 C CA . VAL A 1 123 ? -8.452 -1.162 16.003 1.00 90.12 123 VAL A CA 1
ATOM 1050 C C . VAL A 1 123 ? -7.007 -0.851 16.355 1.00 90.12 123 VAL A C 1
ATOM 1052 O O . VAL A 1 123 ? -6.144 -1.728 16.315 1.00 90.12 123 VAL A O 1
ATOM 1055 N N . THR A 1 124 ? -6.733 0.410 16.687 1.00 90.06 124 THR A N 1
ATOM 1056 C CA . THR A 1 124 ? -5.416 0.801 17.196 1.00 90.06 124 THR A CA 1
ATOM 1057 C C . THR A 1 124 ? -5.225 0.158 18.574 1.00 90.06 124 THR A C 1
ATOM 1059 O O . THR A 1 124 ? -6.103 0.327 19.423 1.00 90.06 124 THR A O 1
ATOM 1062 N N . PRO A 1 125 ? -4.117 -0.565 18.832 1.00 86.81 125 PRO A N 1
ATOM 1063 C CA . PRO A 1 125 ? -3.851 -1.134 20.150 1.00 86.81 125 PRO A CA 1
ATOM 1064 C C . PRO A 1 125 ? -3.946 -0.072 21.248 1.00 86.81 125 PRO A C 1
ATOM 1066 O O . PRO A 1 125 ? -3.431 1.032 21.079 1.00 86.81 125 PRO A O 1
ATOM 1069 N N . LEU A 1 126 ? -4.605 -0.407 22.362 1.00 86.19 126 LEU A N 1
ATOM 1070 C CA . LEU A 1 126 ? -4.898 0.509 23.479 1.00 86.19 126 LEU A CA 1
ATOM 1071 C C . LEU A 1 126 ? -5.840 1.684 23.131 1.00 86.19 126 LEU A C 1
ATOM 1073 O O . LEU A 1 126 ? -6.080 2.554 23.968 1.00 86.19 126 LEU A O 1
ATOM 1077 N N . GLY A 1 127 ? -6.391 1.720 21.916 1.00 80.69 127 GLY A N 1
ATOM 1078 C CA . GLY A 1 127 ? -7.446 2.648 21.524 1.00 80.69 127 GLY A CA 1
ATOM 1079 C C . GLY A 1 127 ? -8.798 2.235 22.106 1.00 80.69 127 GLY A C 1
ATOM 1080 O O . GLY A 1 127 ? -9.083 1.048 22.247 1.00 80.69 127 GLY A O 1
ATOM 1081 N N . LYS A 1 128 ? -9.627 3.225 22.451 1.00 72.00 128 LYS A N 1
ATOM 1082 C CA . LYS A 1 128 ? -10.948 2.996 23.059 1.00 72.00 128 LYS A CA 1
ATOM 1083 C C . LYS A 1 128 ? -12.050 2.749 22.027 1.00 72.00 128 LYS A C 1
ATOM 1085 O O . LYS A 1 128 ? -12.913 1.918 22.271 1.00 72.00 128 LYS A O 1
ATOM 1090 N N . ASP A 1 129 ? -11.976 3.409 20.870 1.00 73.19 129 ASP A N 1
ATOM 1091 C CA . ASP A 1 129 ? -13.071 3.457 19.898 1.00 73.19 129 ASP A CA 1
ATOM 1092 C C . ASP A 1 129 ? -12.604 3.275 18.451 1.00 73.19 129 ASP A C 1
ATOM 1094 O O . ASP A 1 129 ? -11.427 3.447 18.112 1.00 73.19 129 ASP A O 1
ATOM 1098 N N . ARG A 1 130 ? -13.565 2.950 17.576 1.00 75.69 130 ARG A N 1
ATOM 1099 C CA . ARG A 1 130 ? -13.370 2.996 16.123 1.00 75.69 130 ARG A CA 1
ATOM 1100 C C . ARG A 1 130 ? -13.174 4.434 15.669 1.00 75.69 130 ARG A C 1
ATOM 1102 O O . ARG A 1 130 ? -13.773 5.368 16.193 1.00 75.69 130 ARG A O 1
ATOM 1109 N N . GLU A 1 131 ? -12.351 4.596 14.648 1.00 83.00 131 GLU A N 1
ATOM 1110 C CA . GLU A 1 131 ? -12.066 5.913 14.106 1.00 83.00 131 GLU A CA 1
ATOM 1111 C C . GLU A 1 131 ? -13.225 6.468 13.287 1.00 83.00 131 GLU A C 1
ATOM 1113 O O . GLU A 1 131 ? -14.001 5.725 12.684 1.00 83.00 131 GLU A O 1
ATOM 1118 N N . TYR A 1 132 ? -13.296 7.798 13.227 1.00 87.50 132 TYR A N 1
ATOM 1119 C CA . TYR A 1 132 ? -14.267 8.500 12.403 1.00 87.50 132 TYR A CA 1
ATOM 1120 C C . TYR A 1 132 ? -14.207 8.019 10.948 1.00 87.50 132 TYR A C 1
ATOM 1122 O O . TYR A 1 132 ? -13.166 8.115 10.291 1.00 87.50 132 TYR A O 1
ATOM 1130 N N . LEU A 1 133 ? -15.346 7.547 10.441 1.00 89.50 133 LEU A N 1
ATOM 1131 C CA . LEU A 1 133 ? -15.531 7.185 9.044 1.00 89.50 133 LEU A CA 1
ATOM 1132 C C . LEU A 1 133 ? -16.363 8.273 8.347 1.00 89.50 133 LEU A C 1
ATOM 1134 O O . LEU A 1 133 ? -17.527 8.474 8.706 1.00 89.50 133 LEU A O 1
ATOM 1138 N N . PRO A 1 134 ? -15.811 8.967 7.339 1.00 87.75 134 PRO A N 1
ATOM 1139 C CA . PRO A 1 134 ? -16.578 9.937 6.573 1.00 87.75 134 PRO A CA 1
ATOM 1140 C C . PRO A 1 134 ? -17.764 9.283 5.857 1.00 87.75 134 PRO A C 1
ATOM 1142 O O . PRO A 1 134 ? -17.619 8.218 5.260 1.00 87.75 134 PRO A O 1
ATOM 1145 N N . LYS A 1 135 ? -18.924 9.955 5.827 1.00 88.00 135 LYS A N 1
ATOM 1146 C CA . LYS A 1 135 ? -20.147 9.420 5.191 1.00 88.00 135 LYS A CA 1
ATOM 1147 C C . LYS A 1 135 ? -19.945 9.031 3.723 1.00 88.00 135 LYS A C 1
ATOM 1149 O O . LYS A 1 135 ? -20.473 8.018 3.285 1.00 88.00 135 LYS A O 1
ATOM 1154 N N . PHE A 1 136 ? -19.140 9.790 2.976 1.00 84.12 136 PHE A N 1
ATOM 1155 C CA . PHE A 1 136 ? -18.862 9.488 1.567 1.00 84.12 136 PHE A CA 1
ATOM 1156 C C . PHE A 1 136 ? -18.099 8.171 1.366 1.00 84.12 136 PHE A C 1
ATOM 1158 O O . PHE A 1 136 ? -18.122 7.630 0.268 1.00 84.12 136 PHE A O 1
ATOM 1165 N N . ALA A 1 137 ? -17.405 7.656 2.388 1.00 84.75 137 ALA A N 1
ATOM 1166 C CA . ALA A 1 137 ? -16.680 6.391 2.289 1.00 84.75 137 ALA A CA 1
ATOM 1167 C C . ALA A 1 137 ? -17.624 5.174 2.274 1.00 84.75 137 ALA A C 1
ATOM 1169 O O . ALA A 1 137 ? -17.195 4.084 1.902 1.00 84.75 137 ALA A O 1
ATOM 1170 N N . LEU A 1 138 ? -18.887 5.362 2.676 1.00 83.75 138 LEU A N 1
ATOM 1171 C CA . LEU A 1 138 ? -19.949 4.351 2.645 1.00 83.75 138 LEU A CA 1
ATOM 1172 C C . LEU A 1 138 ? -20.770 4.374 1.348 1.00 83.75 138 LEU A C 1
ATOM 1174 O O . LEU A 1 138 ? -21.559 3.456 1.133 1.00 83.75 138 LEU A O 1
ATOM 1178 N N . ALA A 1 139 ? -20.623 5.427 0.540 1.00 73.75 139 ALA A N 1
ATOM 1179 C CA . ALA A 1 139 ? -21.367 5.615 -0.700 1.00 73.75 139 ALA A CA 1
ATOM 1180 C C . ALA A 1 139 ? -20.860 4.721 -1.839 1.00 73.75 139 ALA A C 1
ATOM 1182 O O . ALA A 1 139 ? -19.702 4.233 -1.806 1.00 73.75 139 ALA A O 1
#

Radius of gyration: 18.41 Å; chains: 1; bounding box: 42×44×44 Å

Sequence (139 aa):
MASGRILHECTSSRQARTAANPLFVANYFDRQLRKDLKECVRHTVCFGRNVNNVMQRMLLYRLYHNHYKAYRHRRPTERHESWAGIDGAWVDERLARLYRWRPFLSRTEPIETDRQVWLRKLVTPLGKDREYLPKFALA

pLDDT: mean 87.94, std 7.32, range [41.44, 94.31]